Protein AF-A0A4U1B3T6-F1 (afdb_monomer_lite)

Radius of gyration: 21.29 Å; chains: 1; bounding box: 38×45×75 Å

InterPro domains:
  IPR022253 Ribosome recycling factor. bacterial [PF12614] (43-153)

Structure (mmCIF, N/CA/C/O backbone):
data_AF-A0A4U1B3T6-F1
#
_entry.id   AF-A0A4U1B3T6-F1
#
loop_
_atom_site.group_PDB
_atom_site.id
_atom_site.type_symbol
_atom_site.label_atom_id
_atom_site.label_alt_id
_atom_site.label_comp_id
_atom_site.label_asym_id
_atom_site.label_entity_id
_atom_site.label_seq_id
_atom_site.pdbx_PDB_ins_code
_atom_site.Cartn_x
_atom_site.Cartn_y
_atom_site.Cartn_z
_atom_site.occupancy
_atom_site.B_iso_or_equiv
_atom_site.auth_seq_id
_atom_site.auth_comp_id
_atom_site.auth_asym_id
_atom_site.auth_atom_id
_atom_site.pdbx_PDB_model_num
ATOM 1 N N . MET A 1 1 ? -9.395 -17.386 -53.542 1.00 42.19 1 MET A N 1
ATOM 2 C CA . MET A 1 1 ? -9.377 -18.363 -52.432 1.00 42.19 1 MET A CA 1
ATOM 3 C C . MET A 1 1 ? -10.018 -17.714 -51.217 1.00 42.19 1 MET A C 1
ATOM 5 O O . MET A 1 1 ? -9.350 -17.014 -50.471 1.00 42.19 1 MET A O 1
ATOM 9 N N . GLN A 1 2 ? -11.334 -17.864 -51.088 1.00 38.88 2 GLN A N 1
ATOM 10 C CA . GLN A 1 2 ? -12.072 -17.548 -49.868 1.00 38.88 2 GLN A CA 1
ATOM 11 C C . GLN A 1 2 ? -12.165 -18.829 -49.042 1.00 38.88 2 GLN A C 1
ATOM 13 O O . GLN A 1 2 ? -12.567 -19.857 -49.578 1.00 38.88 2 GLN A O 1
ATOM 18 N N . CYS A 1 3 ? -11.806 -18.759 -47.762 1.00 40.19 3 CYS A N 1
ATOM 19 C CA . CYS A 1 3 ? -12.157 -19.784 -46.787 1.00 40.19 3 CYS A CA 1
ATOM 20 C C . CYS A 1 3 ? -13.120 -19.183 -45.765 1.00 40.19 3 CYS A C 1
ATOM 22 O O . CYS A 1 3 ? -13.015 -18.018 -45.384 1.00 40.19 3 CYS A O 1
ATOM 24 N N . ALA A 1 4 ? -14.120 -19.989 -45.445 1.00 40.22 4 ALA A N 1
ATOM 25 C CA . ALA A 1 4 ? -15.418 -19.606 -44.941 1.00 40.22 4 ALA A CA 1
ATOM 26 C C . ALA A 1 4 ? -15.457 -19.316 -43.434 1.00 40.22 4 ALA A C 1
ATOM 28 O O . ALA A 1 4 ? -14.629 -19.770 -42.649 1.00 40.22 4 ALA A O 1
ATOM 29 N N . ARG A 1 5 ? -16.508 -18.580 -43.068 1.00 43.94 5 ARG A N 1
ATOM 30 C CA . ARG A 1 5 ? -17.081 -18.480 -41.724 1.00 43.94 5 ARG A CA 1
ATOM 31 C C . ARG A 1 5 ? -17.570 -19.860 -41.276 1.00 43.94 5 ARG A C 1
ATOM 33 O O . ARG A 1 5 ? -18.127 -20.583 -42.094 1.00 43.94 5 ARG A O 1
ATOM 40 N N . ASN A 1 6 ? -17.491 -20.143 -39.980 1.00 42.66 6 ASN A N 1
ATOM 41 C CA . ASN A 1 6 ? -18.539 -20.887 -39.289 1.00 42.66 6 ASN A CA 1
ATOM 42 C C . ASN A 1 6 ? -18.610 -20.455 -37.823 1.00 42.66 6 ASN A C 1
ATOM 44 O O . ASN A 1 6 ? -17.593 -20.204 -37.179 1.00 42.66 6 ASN A O 1
ATOM 48 N N . ALA A 1 7 ? -19.844 -20.295 -37.361 1.00 39.41 7 ALA A N 1
ATOM 49 C CA . ALA A 1 7 ? -20.245 -19.813 -36.054 1.00 39.41 7 ALA A CA 1
ATOM 50 C C . ALA A 1 7 ? -20.577 -20.981 -35.110 1.00 39.41 7 ALA A C 1
ATOM 52 O O . ALA A 1 7 ? -20.904 -22.063 -35.581 1.00 39.41 7 ALA A O 1
ATOM 53 N N . MET A 1 8 ? -20.578 -20.672 -33.807 1.00 34.56 8 MET A N 1
ATOM 54 C CA . MET A 1 8 ? -21.461 -21.211 -32.757 1.00 34.56 8 MET A CA 1
ATOM 55 C C . MET A 1 8 ? -21.507 -22.730 -32.533 1.00 34.56 8 MET A C 1
ATOM 57 O O . MET A 1 8 ? -22.119 -23.456 -33.303 1.00 34.56 8 MET A O 1
ATOM 61 N N . CYS A 1 9 ? -21.055 -23.151 -31.349 1.00 33.84 9 CYS A N 1
ATOM 62 C CA . CYS A 1 9 ? -21.796 -24.108 -30.525 1.00 33.84 9 CYS A CA 1
ATOM 63 C C . CYS A 1 9 ? -21.706 -23.674 -29.054 1.00 33.84 9 CYS A C 1
ATOM 65 O O . CYS A 1 9 ? -20.645 -23.278 -28.573 1.00 33.84 9 CYS A O 1
ATOM 67 N N . GLN A 1 10 ? -22.869 -23.684 -28.413 1.00 32.75 10 GLN A N 1
ATOM 68 C CA . GLN A 1 10 ? -23.187 -23.214 -27.070 1.00 32.75 10 GLN A CA 1
ATOM 69 C C . GLN A 1 10 ? -22.707 -24.173 -25.965 1.00 32.75 10 GLN A C 1
ATOM 71 O O . GLN A 1 10 ? -22.410 -25.332 -26.229 1.00 32.75 10 GLN A O 1
ATOM 76 N N . GLU A 1 11 ? -22.704 -23.634 -24.740 1.00 35.81 11 GLU A N 1
ATOM 77 C CA . GLU A 1 11 ? -23.107 -24.272 -23.473 1.00 35.81 11 GLU A CA 1
ATOM 78 C C . GLU A 1 11 ? -22.542 -25.654 -23.122 1.00 35.81 11 GLU A C 1
ATOM 80 O O . GLU A 1 11 ? -22.993 -26.665 -23.637 1.00 35.81 11 GLU A O 1
ATOM 85 N N . TYR A 1 12 ? -21.704 -25.699 -22.081 1.00 36.19 12 TYR A N 1
ATOM 86 C CA . TYR A 1 12 ? -21.826 -26.731 -21.048 1.00 36.19 12 TYR A CA 1
ATOM 87 C C . TYR A 1 12 ? -21.568 -26.120 -19.672 1.00 36.19 12 TYR A C 1
ATOM 89 O O . TYR A 1 12 ? -20.484 -25.638 -19.346 1.00 36.19 12 TYR A O 1
ATOM 97 N N . SER A 1 13 ? -22.640 -26.112 -18.897 1.00 39.62 13 SER A N 1
ATOM 98 C CA . SER A 1 13 ? -22.697 -25.884 -17.471 1.00 39.62 13 SER A CA 1
ATOM 99 C C . SER A 1 13 ? -22.225 -27.123 -16.697 1.00 39.62 13 SER A C 1
ATOM 101 O O . SER A 1 13 ? -22.253 -28.247 -17.192 1.00 39.62 13 SER A O 1
ATOM 103 N N . VAL A 1 14 ? -21.904 -26.867 -15.427 1.00 37.34 14 VAL A N 1
ATOM 104 C CA . VAL A 1 14 ? -21.813 -27.800 -14.293 1.00 37.34 14 VAL A CA 1
ATOM 105 C C . VAL A 1 14 ? -20.549 -28.664 -14.203 1.00 37.34 14 VAL A C 1
ATOM 107 O O . VAL A 1 14 ? -20.482 -29.772 -14.718 1.00 37.34 14 VAL A O 1
ATOM 110 N N . LEU A 1 15 ? -19.602 -28.207 -13.382 1.00 34.53 15 LEU A N 1
ATOM 111 C CA . LEU A 1 15 ? -19.042 -29.059 -12.336 1.00 34.53 15 LEU A CA 1
ATOM 112 C C . LEU A 1 15 ? -19.069 -28.269 -11.028 1.00 34.53 15 LEU A C 1
ATOM 114 O O . LEU A 1 15 ? -18.266 -27.368 -10.789 1.00 34.53 15 LEU A O 1
ATOM 118 N N . GLU A 1 16 ? -20.070 -28.607 -10.219 1.00 43.94 16 GLU A N 1
ATOM 119 C CA . GLU A 1 16 ? -20.078 -28.400 -8.782 1.00 43.94 16 GLU A CA 1
ATOM 120 C C . GLU A 1 16 ? -18.759 -28.912 -8.201 1.00 43.94 16 GLU A C 1
ATOM 122 O O . GLU A 1 16 ? -18.448 -30.100 -8.278 1.00 43.94 16 GLU A O 1
ATOM 127 N N . MET A 1 17 ? -17.995 -28.023 -7.575 1.00 34.06 17 MET A N 1
ATOM 128 C CA . MET A 1 17 ? -17.044 -28.431 -6.556 1.00 34.06 17 MET A CA 1
ATOM 129 C C . MET A 1 17 ? -17.536 -27.819 -5.257 1.00 34.06 17 MET A C 1
ATOM 131 O O . MET A 1 17 ? -17.353 -26.634 -4.981 1.00 34.06 17 MET A O 1
ATOM 135 N N . GLN A 1 18 ? -18.253 -28.647 -4.503 1.00 43.88 18 GLN A N 1
ATOM 136 C CA . GLN A 1 18 ? -18.593 -28.402 -3.114 1.00 43.88 18 GLN A CA 1
ATOM 137 C C . GLN A 1 18 ? -17.289 -28.308 -2.318 1.00 43.88 18 GLN A C 1
ATOM 139 O O . GLN A 1 18 ? -16.791 -29.292 -1.781 1.00 43.88 18 GLN A O 1
ATOM 144 N N . CYS A 1 19 ? -16.725 -27.110 -2.241 1.00 31.25 19 CYS A N 1
ATOM 145 C CA . CYS A 1 19 ? -15.828 -26.756 -1.162 1.00 31.25 19 CYS A CA 1
ATOM 146 C C . CYS A 1 19 ? -16.679 -26.009 -0.142 1.00 31.25 19 CYS A C 1
ATOM 148 O O . CYS A 1 19 ? -17.077 -24.867 -0.364 1.00 31.25 19 CYS A O 1
ATOM 150 N N . ALA A 1 20 ? -16.989 -26.680 0.963 1.00 39.66 20 ALA A N 1
ATOM 151 C CA . ALA A 1 20 ? -17.509 -26.042 2.156 1.00 39.66 20 ALA A CA 1
ATOM 152 C C . ALA A 1 20 ? -16.453 -25.053 2.684 1.00 39.66 20 ALA A C 1
ATOM 154 O O . ALA A 1 20 ? -15.638 -25.386 3.537 1.00 39.66 20 ALA A O 1
ATOM 155 N N . PHE A 1 21 ? -16.441 -23.839 2.139 1.00 44.41 21 PHE A N 1
ATOM 156 C CA . PHE A 1 21 ? -15.793 -22.687 2.748 1.00 44.41 21 PHE A CA 1
ATOM 157 C C . PHE A 1 21 ? -16.889 -21.875 3.424 1.00 44.41 21 PHE A C 1
ATOM 159 O O . PHE A 1 21 ? -17.881 -21.514 2.794 1.00 44.41 21 PHE A O 1
ATOM 166 N N . SER A 1 22 ? -16.728 -21.695 4.735 1.00 43.16 22 SER A N 1
ATOM 167 C CA . SER A 1 22 ? -17.708 -21.121 5.656 1.00 43.16 22 SER A CA 1
ATOM 168 C C . SER A 1 22 ? -18.482 -19.936 5.067 1.00 43.16 22 SER A C 1
ATOM 170 O O . SER A 1 22 ? -17.902 -19.057 4.423 1.00 43.16 22 SER A O 1
ATOM 172 N N . ALA A 1 23 ? -19.781 -19.864 5.375 1.00 41.09 23 ALA A N 1
ATOM 173 C CA . ALA A 1 23 ? -20.652 -18.725 5.077 1.00 41.09 23 ALA A CA 1
ATOM 174 C C . ALA A 1 23 ? -20.102 -17.376 5.603 1.00 41.09 23 ALA A C 1
ATOM 176 O O . ALA A 1 23 ? -20.552 -16.314 5.172 1.00 41.09 23 ALA A O 1
ATOM 177 N N . ASP A 1 24 ? -19.087 -17.411 6.470 1.00 47.22 24 ASP A N 1
ATOM 178 C CA . ASP A 1 24 ? -18.354 -16.246 6.964 1.00 47.22 24 ASP A CA 1
ATOM 179 C C . ASP A 1 24 ? -17.546 -15.522 5.873 1.00 47.22 24 ASP A C 1
ATOM 181 O O . ASP A 1 24 ? -17.491 -14.295 5.880 1.00 47.22 24 ASP A O 1
ATOM 185 N N . ILE A 1 25 ? -16.972 -16.234 4.891 1.00 48.06 25 ILE A N 1
ATOM 186 C CA . ILE A 1 25 ? -16.146 -15.617 3.830 1.00 48.06 25 ILE A CA 1
ATOM 187 C C . ILE A 1 25 ? -17.022 -14.863 2.826 1.00 48.06 25 ILE A C 1
ATOM 189 O O . ILE A 1 25 ? -16.687 -13.753 2.417 1.00 48.06 25 ILE A O 1
ATOM 193 N N . LEU A 1 26 ? -18.177 -15.426 2.463 1.00 44.66 26 LEU A N 1
ATOM 194 C CA . LEU A 1 26 ? -19.146 -14.776 1.574 1.00 44.66 26 LEU A CA 1
ATOM 195 C C . LEU A 1 26 ? -19.783 -13.545 2.229 1.00 44.66 26 LEU A C 1
ATOM 197 O O . LEU A 1 26 ? -20.001 -12.542 1.551 1.00 44.66 26 LEU A O 1
ATOM 201 N N . ARG A 1 27 ? -20.010 -13.578 3.548 1.00 46.72 27 ARG A N 1
ATOM 202 C CA . ARG A 1 27 ? -20.494 -12.420 4.313 1.00 46.72 27 ARG A CA 1
ATOM 203 C C . ARG A 1 27 ? -19.430 -11.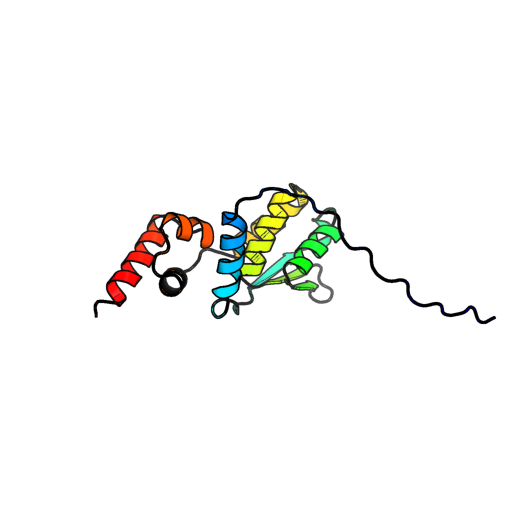325 4.433 1.00 46.72 27 ARG A C 1
ATOM 205 O O . ARG A 1 27 ? -19.767 -10.153 4.295 1.00 46.72 27 ARG A O 1
ATOM 212 N N . PHE A 1 28 ? -18.155 -11.699 4.570 1.00 47.31 28 PHE A N 1
ATOM 213 C CA . PHE A 1 28 ? -17.017 -10.778 4.458 1.00 47.31 28 PHE A CA 1
ATOM 214 C C . PHE A 1 28 ? -16.931 -10.147 3.056 1.00 47.31 28 PHE A C 1
ATOM 216 O O . PHE A 1 28 ? -16.757 -8.941 2.925 1.00 47.31 28 PHE A O 1
ATOM 223 N N . CYS A 1 29 ? -17.122 -10.941 1.999 1.00 44.00 29 CYS A N 1
ATOM 224 C CA . CYS A 1 29 ? -17.032 -10.489 0.608 1.00 44.00 29 CYS A CA 1
ATOM 225 C C . CYS A 1 29 ? -18.172 -9.524 0.216 1.00 44.00 29 CYS A C 1
ATOM 227 O O . CYS A 1 29 ? -17.931 -8.513 -0.441 1.00 44.00 29 CYS A O 1
ATOM 229 N N . LEU A 1 30 ? -19.405 -9.794 0.666 1.00 41.62 30 LEU A N 1
ATOM 230 C CA . LEU A 1 30 ? -20.578 -8.942 0.418 1.00 41.62 30 LEU A CA 1
ATOM 231 C C . LEU A 1 30 ? -20.571 -7.638 1.235 1.00 41.62 30 LEU A C 1
ATOM 233 O O . LEU A 1 30 ? -21.031 -6.615 0.730 1.00 41.62 30 LEU A O 1
ATOM 237 N N . LEU A 1 31 ? -20.019 -7.638 2.455 1.00 44.62 31 LEU A N 1
ATOM 238 C CA . LEU A 1 31 ? -19.865 -6.414 3.255 1.00 44.62 31 LEU A CA 1
ATOM 239 C C . LEU A 1 31 ? -18.749 -5.501 2.721 1.00 44.62 31 LEU A C 1
ATOM 241 O O . LEU A 1 31 ? -18.931 -4.285 2.692 1.00 44.62 31 LEU A O 1
ATOM 245 N N . ILE A 1 32 ? -17.647 -6.067 2.209 1.00 51.03 32 ILE A N 1
ATOM 246 C CA . ILE A 1 32 ? -16.595 -5.294 1.523 1.00 51.03 32 ILE A CA 1
ATOM 247 C C . ILE A 1 32 ? -17.175 -4.528 0.322 1.00 51.03 32 ILE A C 1
ATOM 249 O O . ILE A 1 32 ? -16.849 -3.362 0.127 1.00 51.03 32 ILE A O 1
ATOM 253 N N . PHE A 1 33 ? -18.076 -5.139 -0.455 1.00 44.62 33 PHE A N 1
ATOM 254 C CA . PHE A 1 33 ? -18.610 -4.528 -1.679 1.00 44.62 33 PHE A CA 1
ATOM 255 C C . PHE A 1 33 ? -19.576 -3.350 -1.430 1.00 44.62 33 PHE A C 1
ATOM 257 O O . PHE A 1 33 ? -19.659 -2.446 -2.261 1.00 44.62 33 PHE A O 1
ATOM 264 N N . ALA A 1 34 ? -20.303 -3.332 -0.304 1.00 42.91 34 ALA A N 1
ATOM 265 C CA . ALA A 1 34 ? -21.351 -2.338 -0.029 1.00 42.91 34 ALA A CA 1
ATOM 266 C C . ALA A 1 34 ? -20.864 -1.064 0.700 1.00 42.91 34 ALA A C 1
ATOM 268 O O . ALA A 1 34 ? -21.531 -0.035 0.638 1.00 42.91 34 ALA A O 1
ATOM 269 N N . MET A 1 35 ? -19.699 -1.090 1.358 1.00 42.41 35 MET A N 1
ATOM 270 C CA . MET A 1 35 ? -19.158 0.046 2.137 1.00 42.41 35 MET A CA 1
ATOM 271 C C . MET A 1 35 ? -18.259 1.007 1.334 1.00 42.41 35 MET A C 1
ATOM 273 O O . MET A 1 35 ? -17.660 1.933 1.885 1.00 42.41 35 MET A O 1
ATOM 277 N N . TYR A 1 36 ? -18.120 0.767 0.034 1.00 51.38 36 TYR A N 1
ATOM 278 C CA . TYR A 1 36 ? -16.964 1.188 -0.758 1.00 51.38 36 TYR A CA 1
ATOM 279 C C . TYR A 1 36 ? -17.092 2.602 -1.382 1.00 51.38 36 TYR A C 1
ATOM 281 O O . TYR A 1 36 ? -16.143 3.139 -1.939 1.00 51.38 36 TYR A O 1
ATOM 289 N N . SER A 1 37 ? -18.235 3.282 -1.299 1.00 48.19 37 SER A N 1
ATOM 290 C CA . SER A 1 37 ? -18.519 4.349 -2.273 1.00 48.19 37 SER A CA 1
ATOM 291 C C . SER A 1 37 ? -17.805 5.710 -2.134 1.00 48.19 37 SER A C 1
ATOM 293 O O . SER A 1 37 ? -17.948 6.487 -3.074 1.00 48.19 37 SER A O 1
ATOM 295 N N . ILE A 1 38 ? -17.066 6.066 -1.061 1.00 51.53 38 ILE A N 1
ATOM 296 C CA . ILE A 1 38 ? -16.613 7.481 -0.904 1.00 51.53 38 ILE A CA 1
ATOM 297 C C . ILE A 1 38 ? -15.128 7.712 -0.524 1.00 51.53 38 ILE A C 1
ATOM 299 O O . ILE A 1 38 ? -14.582 8.724 -0.953 1.00 51.53 38 ILE A O 1
ATOM 303 N N . ASP A 1 39 ? -14.395 6.785 0.114 1.00 51.28 39 ASP A N 1
ATOM 304 C CA . ASP A 1 39 ? -12.923 6.958 0.297 1.00 51.28 39 ASP A CA 1
ATOM 305 C C . ASP A 1 39 ? -12.082 6.437 -0.890 1.00 51.28 39 ASP A C 1
ATOM 307 O O . ASP A 1 39 ? -10.854 6.525 -0.913 1.00 51.28 39 ASP A O 1
ATOM 311 N N . MET A 1 40 ? -12.758 5.939 -1.928 1.00 54.56 40 MET A N 1
ATOM 312 C CA . MET A 1 40 ? -12.183 5.221 -3.066 1.00 54.56 40 MET A CA 1
ATOM 313 C C . MET A 1 40 ? -11.458 6.074 -4.124 1.00 54.56 40 MET A C 1
ATOM 315 O O . MET A 1 40 ? -10.930 5.509 -5.077 1.00 54.56 40 MET A O 1
ATOM 319 N N . ALA A 1 41 ? -11.433 7.407 -4.026 1.00 58.69 41 ALA A N 1
ATOM 320 C CA . ALA A 1 41 ? -11.037 8.264 -5.156 1.00 58.69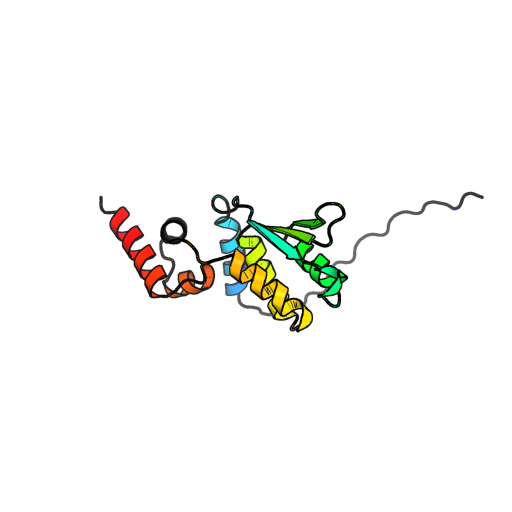 41 ALA A CA 1
ATOM 321 C C . ALA A 1 41 ? -9.592 8.800 -5.120 1.00 58.69 41 ALA A C 1
ATOM 323 O O . ALA A 1 41 ? -9.162 9.442 -6.082 1.00 58.69 41 ALA A O 1
ATOM 324 N N . GLN A 1 42 ? -8.832 8.576 -4.041 1.00 74.81 42 GLN A N 1
ATOM 325 C CA . GLN A 1 42 ? -7.449 9.061 -3.974 1.00 74.81 42 GLN A CA 1
ATOM 326 C C . GLN A 1 42 ? -6.510 8.125 -4.739 1.00 74.81 42 GLN A C 1
ATOM 328 O O . GLN A 1 42 ? -6.094 7.070 -4.253 1.00 74.81 42 GLN A O 1
ATOM 333 N N . LEU A 1 43 ? -6.181 8.547 -5.957 1.00 86.00 43 LEU A N 1
ATOM 334 C CA . LEU A 1 43 ? -5.296 7.835 -6.864 1.00 86.00 43 LEU A CA 1
ATOM 335 C C . LEU A 1 43 ? -3.828 8.100 -6.493 1.00 86.00 43 LEU A C 1
ATOM 337 O O . LEU A 1 43 ? -3.323 9.217 -6.609 1.00 86.00 43 LEU A O 1
ATOM 341 N N . ILE A 1 44 ? -3.125 7.054 -6.065 1.00 90.56 44 ILE A N 1
ATOM 342 C CA . ILE A 1 44 ? -1.726 7.118 -5.635 1.00 90.56 44 ILE A CA 1
ATOM 343 C C . ILE A 1 44 ? -0.823 6.756 -6.815 1.00 90.56 44 ILE A C 1
ATOM 345 O O . ILE A 1 44 ? -0.998 5.717 -7.453 1.00 90.56 44 ILE A O 1
ATOM 349 N N . HIS A 1 45 ? 0.184 7.592 -7.085 1.00 93.00 45 HIS A N 1
ATOM 350 C CA . HIS A 1 45 ? 1.184 7.342 -8.123 1.00 93.00 45 HIS A CA 1
ATOM 351 C C . HIS A 1 45 ? 2.518 6.882 -7.532 1.00 93.00 45 HIS A C 1
ATOM 353 O O . HIS A 1 45 ? 3.197 7.626 -6.825 1.00 93.00 45 HIS A O 1
ATOM 359 N N . ILE A 1 46 ? 2.947 5.680 -7.906 1.00 93.94 46 ILE A N 1
ATOM 360 C CA . ILE A 1 46 ? 4.183 5.053 -7.438 1.00 93.94 46 ILE A CA 1
ATOM 361 C C . ILE A 1 46 ? 5.164 4.944 -8.604 1.00 93.94 46 ILE A C 1
ATOM 363 O O . ILE A 1 46 ? 4.841 4.411 -9.668 1.00 93.94 46 ILE A O 1
ATOM 367 N N . LEU A 1 47 ? 6.390 5.431 -8.406 1.00 94.69 47 LEU A N 1
ATOM 368 C CA . LEU A 1 47 ? 7.464 5.301 -9.388 1.00 94.69 47 LEU A CA 1
ATOM 369 C C . LEU A 1 47 ? 8.234 3.993 -9.187 1.00 94.69 47 LEU A C 1
ATOM 371 O O . LEU A 1 47 ? 8.801 3.729 -8.127 1.00 94.69 47 LEU A O 1
ATOM 375 N N . LEU A 1 48 ? 8.307 3.206 -10.255 1.00 94.44 48 LEU A N 1
ATOM 376 C CA . LEU A 1 48 ? 8.991 1.921 -10.323 1.00 94.44 48 LEU A CA 1
ATOM 377 C C . LEU A 1 48 ? 10.155 2.019 -11.329 1.00 94.44 48 LEU A C 1
ATOM 379 O O . LEU A 1 48 ? 9.990 1.741 -12.526 1.00 94.44 48 LEU A O 1
ATOM 383 N N . PRO A 1 49 ? 11.351 2.450 -10.887 1.00 93.56 49 PRO A N 1
ATOM 384 C CA . PRO A 1 49 ? 12.499 2.607 -11.770 1.00 93.56 49 PRO A CA 1
ATOM 385 C C . PRO A 1 49 ? 13.016 1.247 -12.243 1.00 93.56 49 PRO A C 1
ATOM 387 O O . PRO A 1 49 ? 13.245 0.331 -11.449 1.00 93.56 49 PRO A O 1
ATOM 390 N N . SER A 1 50 ? 13.238 1.125 -13.553 1.00 91.81 50 SER A N 1
ATOM 391 C CA . SER A 1 50 ? 13.741 -0.093 -14.202 1.00 91.81 50 SER A CA 1
ATOM 392 C C . SER A 1 50 ? 12.889 -1.346 -13.946 1.00 91.81 50 SER A C 1
ATOM 394 O O . SER A 1 50 ? 13.421 -2.453 -13.963 1.00 91.81 50 SER A O 1
ATOM 396 N N . PHE A 1 51 ? 11.573 -1.184 -13.752 1.00 93.56 51 PHE A N 1
ATOM 397 C CA . PHE A 1 51 ? 10.630 -2.254 -13.391 1.00 93.56 51 PHE A CA 1
ATOM 398 C C . PHE A 1 51 ? 10.837 -3.564 -14.174 1.00 93.56 51 PHE A C 1
ATOM 400 O O . PHE A 1 51 ? 11.179 -4.583 -13.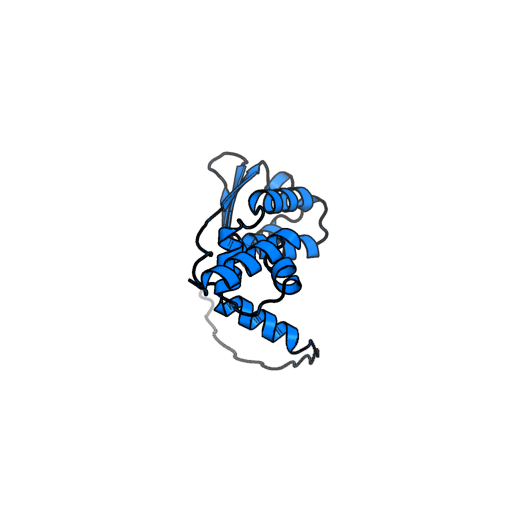582 1.00 93.56 51 PHE A O 1
ATOM 407 N N . LEU A 1 52 ? 10.757 -3.522 -15.511 1.00 92.94 52 LEU A N 1
ATOM 408 C CA . LEU A 1 52 ? 10.894 -4.720 -16.357 1.00 92.94 52 LEU A CA 1
ATOM 409 C C . LEU A 1 52 ? 12.274 -5.389 -16.327 1.00 92.94 52 LEU A C 1
ATOM 411 O O . LEU A 1 52 ? 12.399 -6.512 -16.796 1.00 92.94 52 LEU A O 1
ATOM 415 N N . ARG A 1 53 ? 13.320 -4.707 -15.845 1.00 92.25 53 ARG A N 1
ATOM 416 C CA . ARG A 1 53 ? 14.665 -5.297 -15.732 1.00 92.25 53 ARG A CA 1
ATOM 417 C C . ARG A 1 53 ? 14.906 -5.967 -14.387 1.00 92.25 53 ARG A C 1
ATOM 419 O O . ARG A 1 53 ? 15.821 -6.769 -14.277 1.00 92.25 53 ARG A O 1
ATOM 426 N N . ARG A 1 54 ? 14.142 -5.577 -13.367 1.00 93.81 54 ARG A N 1
ATOM 427 C CA . ARG A 1 54 ? 14.321 -6.038 -11.984 1.00 93.81 54 ARG A CA 1
ATOM 428 C C . ARG A 1 54 ? 13.365 -7.163 -11.613 1.00 93.81 54 ARG A C 1
ATOM 430 O O . ARG A 1 54 ? 13.594 -7.833 -10.616 1.00 93.81 54 ARG A O 1
ATOM 437 N N . VAL A 1 55 ? 12.288 -7.324 -12.377 1.00 94.00 55 VAL A N 1
ATOM 438 C CA . VAL A 1 55 ? 11.213 -8.268 -12.091 1.00 94.00 55 VAL A CA 1
ATOM 439 C C . VAL A 1 55 ? 11.309 -9.472 -13.024 1.00 94.00 55 VAL A C 1
ATOM 441 O O . VAL A 1 55 ? 11.286 -9.313 -14.245 1.00 94.00 55 VAL A O 1
ATOM 444 N N . MET A 1 56 ? 11.380 -10.672 -12.443 1.00 92.25 56 MET A N 1
ATOM 445 C CA . MET A 1 56 ? 11.202 -11.926 -13.179 1.00 92.25 56 MET A CA 1
ATOM 446 C C . MET A 1 56 ? 9.722 -12.141 -13.493 1.00 92.25 56 MET A C 1
ATOM 448 O O . MET A 1 56 ? 8.864 -11.582 -12.818 1.00 92.25 56 MET A O 1
ATOM 452 N N . ARG A 1 57 ? 9.404 -12.930 -14.529 1.00 93.06 57 ARG A N 1
ATOM 453 C CA . ARG A 1 57 ? 8.007 -13.251 -14.898 1.00 93.06 57 ARG A CA 1
ATOM 454 C C . ARG A 1 57 ? 7.144 -11.987 -15.055 1.00 93.06 57 ARG A C 1
ATOM 456 O O . ARG A 1 57 ? 6.011 -11.904 -14.594 1.00 93.06 57 ARG A O 1
ATOM 463 N N . ALA A 1 58 ? 7.686 -10.978 -15.746 1.00 92.44 58 ALA A N 1
ATOM 464 C CA . ALA A 1 58 ? 7.070 -9.653 -15.873 1.00 92.44 58 ALA A CA 1
ATOM 465 C C . ALA A 1 58 ? 5.658 -9.656 -16.499 1.00 92.44 58 ALA A C 1
ATOM 467 O O . ALA A 1 58 ? 4.933 -8.673 -16.374 1.00 92.44 58 ALA A O 1
ATOM 468 N N . TYR A 1 59 ? 5.280 -10.723 -17.206 1.00 94.25 59 TYR A N 1
ATOM 469 C CA . TYR A 1 59 ? 3.923 -10.918 -17.714 1.00 94.25 59 TYR A CA 1
ATOM 470 C C . TYR A 1 59 ? 2.909 -11.141 -16.582 1.00 94.25 59 TYR A C 1
ATOM 472 O O . TYR A 1 59 ? 1.828 -10.563 -16.613 1.00 94.25 59 TYR A O 1
ATOM 480 N N . GLU A 1 60 ? 3.276 -11.912 -15.563 1.00 94.25 60 GLU A N 1
ATOM 481 C CA . GLU A 1 60 ? 2.366 -12.316 -14.492 1.00 94.25 60 GLU A CA 1
ATOM 482 C C . GLU A 1 60 ? 2.084 -11.177 -13.529 1.00 94.25 60 GLU A C 1
ATOM 484 O O . GLU A 1 60 ? 0.929 -10.854 -13.288 1.00 94.25 60 GLU A O 1
ATOM 489 N N . ILE A 1 61 ? 3.120 -10.469 -13.076 1.00 94.38 61 ILE A N 1
ATOM 490 C CA . ILE A 1 61 ? 2.920 -9.276 -12.247 1.00 94.38 61 ILE A CA 1
ATOM 491 C C . ILE A 1 61 ? 2.077 -8.212 -12.970 1.00 94.38 61 ILE A C 1
ATOM 493 O O . ILE A 1 61 ? 1.310 -7.494 -12.341 1.00 94.38 61 ILE A O 1
ATOM 497 N N . LYS A 1 62 ? 2.177 -8.112 -14.304 1.00 94.69 62 LYS A N 1
ATOM 498 C CA . LYS A 1 62 ? 1.322 -7.217 -15.097 1.00 94.69 62 LYS A CA 1
ATOM 499 C C . LYS A 1 62 ? -0.123 -7.693 -15.143 1.00 94.69 62 LYS A C 1
ATOM 501 O O . LYS A 1 62 ? -1.005 -6.843 -15.190 1.00 94.69 62 LYS A O 1
ATOM 506 N N . ALA A 1 63 ? -0.351 -9.005 -15.192 1.00 94.81 63 ALA A N 1
ATOM 507 C CA . ALA A 1 63 ? -1.689 -9.573 -15.102 1.00 94.81 63 ALA A CA 1
ATOM 508 C C . ALA A 1 63 ? -2.287 -9.261 -13.727 1.00 94.81 63 ALA A C 1
ATOM 510 O O . ALA A 1 63 ? -3.303 -8.589 -13.677 1.00 94.81 63 ALA A O 1
ATOM 511 N N . ILE A 1 64 ? -1.560 -9.550 -12.642 1.00 94.38 64 ILE A N 1
ATOM 512 C CA . ILE A 1 64 ? -1.969 -9.229 -11.265 1.00 94.38 64 ILE A CA 1
ATOM 513 C C . ILE A 1 64 ? -2.317 -7.738 -11.106 1.00 94.38 64 ILE A C 1
ATOM 515 O O . ILE A 1 64 ? -3.351 -7.400 -10.536 1.00 94.38 64 ILE A O 1
ATOM 519 N N . ILE A 1 65 ? -1.484 -6.836 -11.645 1.00 93.94 65 ILE A N 1
ATOM 520 C CA . ILE A 1 65 ? -1.746 -5.386 -11.617 1.00 93.94 65 ILE A CA 1
ATOM 521 C C . ILE A 1 65 ? -3.012 -5.010 -12.395 1.00 93.94 65 ILE A C 1
ATOM 523 O O . ILE A 1 65 ? -3.786 -4.169 -11.946 1.00 93.94 65 ILE A O 1
ATOM 527 N N . ARG A 1 66 ? -3.239 -5.630 -13.554 1.00 93.06 66 ARG A N 1
ATOM 528 C CA . ARG A 1 66 ? -4.436 -5.374 -14.359 1.00 93.06 66 ARG A CA 1
ATOM 529 C C . ARG A 1 66 ? -5.695 -5.921 -13.687 1.00 93.06 66 ARG A C 1
ATOM 531 O O . ARG A 1 66 ? -6.719 -5.247 -13.708 1.00 93.06 66 ARG A O 1
ATOM 538 N N . ASP A 1 67 ? -5.605 -7.100 -13.082 1.00 91.38 67 ASP A N 1
ATOM 539 C CA . ASP A 1 67 ? -6.725 -7.793 -12.442 1.00 91.38 67 ASP A CA 1
ATOM 540 C C . ASP A 1 67 ? -7.192 -7.062 -11.176 1.00 91.38 67 ASP A C 1
AT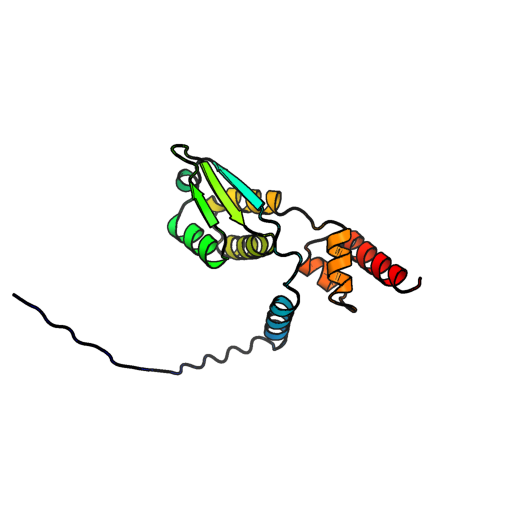OM 542 O O . ASP A 1 67 ? -8.376 -7.078 -10.855 1.00 91.38 67 ASP A O 1
ATOM 546 N N . SER A 1 68 ? -6.298 -6.330 -10.498 1.00 88.62 68 SER A N 1
ATOM 547 C CA . SER A 1 68 ? -6.677 -5.431 -9.398 1.00 88.62 68 SER A CA 1
ATOM 548 C C . SER A 1 68 ? -7.323 -4.117 -9.868 1.00 88.62 68 SER A C 1
ATOM 550 O O . SER A 1 68 ? -7.644 -3.267 -9.039 1.00 88.62 68 SER A O 1
ATOM 552 N N . GLY A 1 69 ? -7.431 -3.884 -11.180 1.00 89.31 69 GLY A N 1
ATOM 553 C CA . GLY A 1 69 ? -7.904 -2.626 -11.763 1.00 89.31 69 GLY A CA 1
ATOM 554 C C . GLY A 1 69 ? -6.910 -1.460 -11.675 1.00 89.31 69 GLY A C 1
ATOM 555 O O . GLY A 1 69 ? -7.292 -0.322 -11.946 1.00 89.31 69 GLY A O 1
ATOM 556 N N . ALA A 1 70 ? -5.655 -1.714 -11.291 1.00 92.25 70 ALA A N 1
ATOM 557 C CA . ALA A 1 70 ? -4.620 -0.689 -11.220 1.00 92.25 70 ALA A CA 1
ATOM 558 C C . ALA A 1 70 ? -3.982 -0.446 -12.597 1.00 92.25 70 ALA A C 1
ATOM 560 O O . ALA A 1 70 ? -3.877 -1.340 -13.441 1.00 92.25 70 ALA A O 1
ATOM 561 N N . GLU A 1 71 ? -3.504 0.775 -12.829 1.00 93.94 71 GLU A N 1
ATOM 562 C CA . GLU A 1 71 ? -2.887 1.147 -14.097 1.00 93.94 71 GLU A CA 1
ATOM 563 C C . GLU A 1 71 ? -1.361 1.135 -13.989 1.00 93.94 71 GLU A C 1
ATOM 565 O O . GLU A 1 71 ? -0.769 1.781 -13.125 1.00 93.94 71 GLU A O 1
ATOM 570 N N . LEU A 1 72 ? -0.699 0.445 -14.918 1.00 94.75 72 LEU A N 1
ATOM 571 C CA . LEU A 1 72 ? 0.754 0.448 -15.037 1.00 94.75 72 LEU A CA 1
ATOM 572 C C . LEU A 1 72 ? 1.174 1.041 -16.384 1.00 94.75 72 LEU A C 1
ATOM 574 O O . LEU A 1 72 ? 1.071 0.388 -17.424 1.00 94.75 72 LEU A O 1
ATOM 578 N N . SER A 1 73 ? 1.719 2.254 -16.360 1.00 93.69 73 SER A N 1
ATOM 579 C CA . SER A 1 73 ? 2.155 2.977 -17.556 1.00 93.69 73 SER A CA 1
ATOM 580 C C . SER A 1 73 ? 3.653 3.279 -17.533 1.00 93.69 73 SER A C 1
ATOM 582 O O . SER A 1 73 ? 4.297 3.373 -16.488 1.00 93.69 73 SER A O 1
ATOM 584 N N . ARG A 1 74 ? 4.264 3.403 -18.713 1.00 91.81 74 ARG A N 1
ATOM 585 C CA . ARG A 1 74 ? 5.673 3.796 -18.847 1.00 91.81 74 ARG A CA 1
ATOM 586 C C . ARG A 1 74 ? 5.769 5.305 -19.057 1.00 91.81 74 ARG A C 1
ATOM 588 O O . ARG A 1 74 ? 5.071 5.855 -19.902 1.00 91.81 74 ARG A O 1
ATOM 595 N N . ILE A 1 75 ? 6.687 5.971 -18.356 1.00 92.81 75 ILE A N 1
ATOM 596 C CA . ILE A 1 75 ? 6.874 7.424 -18.475 1.00 92.81 75 ILE A CA 1
ATOM 597 C C . ILE A 1 75 ? 7.829 7.740 -19.639 1.00 92.81 75 ILE A C 1
ATOM 599 O O . ILE A 1 75 ? 9.056 7.705 -19.490 1.00 92.81 75 ILE A O 1
ATOM 603 N N . GLY A 1 76 ? 7.273 8.067 -20.809 1.00 85.31 76 GLY A N 1
ATOM 604 C CA . GLY A 1 76 ? 8.022 8.520 -21.990 1.00 85.31 76 GLY A CA 1
ATOM 605 C C . GLY A 1 76 ? 9.108 7.537 -22.461 1.00 85.31 76 GLY A C 1
ATOM 606 O O . GLY A 1 76 ? 8.926 6.319 -22.440 1.00 85.31 76 GLY A O 1
ATOM 607 N N . ARG A 1 77 ? 10.278 8.059 -22.872 1.00 81.06 77 ARG A N 1
ATOM 608 C CA . ARG A 1 77 ? 11.461 7.237 -23.222 1.00 81.06 77 ARG A CA 1
ATOM 609 C C . ARG A 1 77 ? 12.242 6.741 -22.002 1.00 81.06 77 ARG A C 1
ATOM 611 O O . ARG A 1 77 ? 13.116 5.884 -22.152 1.00 81.06 77 ARG A O 1
ATOM 618 N N . SER A 1 78 ? 11.938 7.239 -20.802 1.00 76.69 78 SER A N 1
ATOM 619 C CA . SER A 1 78 ? 12.633 6.823 -19.584 1.00 76.69 78 SER A CA 1
ATOM 620 C C . SER A 1 78 ? 12.395 5.332 -19.293 1.00 76.69 78 SER A C 1
ATOM 622 O O . SER A 1 78 ? 11.488 4.695 -19.841 1.00 76.69 78 SER A O 1
ATOM 624 N N . ARG A 1 79 ? 13.240 4.741 -18.442 1.00 84.62 79 ARG A N 1
ATOM 625 C CA . ARG A 1 79 ? 13.041 3.374 -17.924 1.00 84.62 79 ARG A CA 1
ATOM 626 C C . ARG A 1 79 ? 12.175 3.360 -16.659 1.00 84.62 79 ARG A C 1
ATOM 628 O O . ARG A 1 79 ? 12.135 2.344 -15.967 1.00 84.62 79 ARG A O 1
ATOM 635 N N . ASN A 1 80 ? 11.494 4.467 -16.363 1.00 91.88 80 ASN A N 1
ATOM 636 C CA . ASN A 1 80 ? 10.610 4.580 -15.216 1.00 91.88 80 ASN A CA 1
ATOM 637 C C . ASN A 1 80 ? 9.198 4.156 -15.599 1.00 91.88 80 ASN A C 1
ATOM 639 O O . ASN A 1 80 ? 8.654 4.564 -16.629 1.00 91.88 80 ASN A O 1
ATOM 643 N N . TRP A 1 81 ? 8.627 3.327 -14.739 1.00 94.94 81 TRP A N 1
ATOM 644 C CA . TRP A 1 81 ? 7.236 2.922 -14.790 1.00 94.94 81 TRP A CA 1
ATOM 645 C C . TRP A 1 81 ? 6.467 3.646 -13.688 1.00 94.94 81 TRP A C 1
ATOM 647 O O . TRP A 1 81 ? 7.026 3.934 -12.630 1.00 94.94 81 TRP A O 1
ATOM 657 N N . ARG A 1 82 ? 5.209 3.969 -13.961 1.00 95.44 82 ARG A N 1
ATOM 658 C CA . ARG A 1 82 ? 4.256 4.557 -13.029 1.00 95.44 82 ARG A CA 1
ATOM 659 C C . ARG A 1 82 ? 3.165 3.531 -12.772 1.00 95.44 82 ARG A C 1
ATOM 661 O O . ARG A 1 82 ? 2.526 3.084 -13.718 1.00 95.44 82 ARG A O 1
ATOM 668 N N . LEU A 1 83 ? 2.982 3.178 -11.509 1.00 96.00 83 LEU A N 1
ATOM 669 C CA . LEU A 1 83 ? 1.816 2.447 -11.034 1.00 96.00 83 LEU A CA 1
ATOM 670 C C . LEU A 1 83 ? 0.842 3.468 -10.446 1.00 96.00 83 LEU A C 1
ATOM 672 O O . LEU A 1 83 ? 1.225 4.221 -9.554 1.00 96.00 83 LEU A O 1
ATOM 676 N N . SER A 1 84 ? -0.372 3.519 -10.975 1.00 93.81 84 SER A N 1
ATOM 677 C CA . SER A 1 84 ? -1.457 4.374 -10.505 1.00 93.81 84 SER A CA 1
ATOM 678 C C . SER A 1 84 ? -2.549 3.478 -9.945 1.00 93.81 84 SER A C 1
ATOM 680 O O . SER A 1 84 ? -3.079 2.638 -10.673 1.00 93.81 84 SER A O 1
ATOM 682 N N . ALA A 1 85 ? -2.851 3.617 -8.661 1.00 91.81 85 ALA A N 1
ATOM 683 C CA . ALA A 1 85 ? -3.830 2.763 -8.007 1.00 91.81 85 ALA A CA 1
ATOM 684 C C . ALA A 1 85 ? -4.465 3.462 -6.807 1.00 91.81 85 ALA A C 1
ATOM 686 O O . ALA A 1 85 ? -3.827 4.287 -6.151 1.00 91.81 85 ALA A O 1
ATOM 687 N N . ASN A 1 86 ? -5.697 3.083 -6.496 1.00 89.06 86 ASN A N 1
ATOM 688 C CA . ASN A 1 86 ? -6.365 3.498 -5.267 1.00 89.06 86 ASN A CA 1
ATOM 689 C C . ASN A 1 86 ? -5.893 2.639 -4.091 1.00 89.06 86 ASN A C 1
ATOM 691 O O . ASN A 1 86 ? -5.326 1.558 -4.269 1.00 89.06 86 ASN A O 1
ATOM 695 N N . ARG A 1 87 ? -6.153 3.099 -2.866 1.00 83.81 87 ARG A N 1
ATOM 696 C CA . ARG A 1 87 ? -5.733 2.410 -1.636 1.00 83.81 87 ARG A CA 1
ATOM 697 C C . ARG A 1 87 ? -6.223 0.956 -1.562 1.00 83.81 87 ARG A C 1
ATOM 699 O O . ARG A 1 87 ? -5.474 0.067 -1.149 1.00 83.81 87 ARG A O 1
ATOM 706 N N . ASP A 1 88 ? -7.442 0.716 -2.020 1.00 81.44 88 ASP A N 1
ATOM 707 C CA . ASP A 1 88 ? -8.056 -0.609 -2.089 1.00 81.44 88 ASP A CA 1
ATOM 708 C C . ASP A 1 88 ? -7.339 -1.524 -3.074 1.00 81.44 88 ASP A C 1
ATOM 710 O O . ASP A 1 88 ? -6.910 -2.621 -2.723 1.00 81.44 88 ASP A O 1
ATOM 714 N N . GLN A 1 89 ? -7.083 -1.012 -4.276 1.00 88.69 89 GLN A N 1
ATOM 715 C CA . GLN A 1 89 ? -6.328 -1.722 -5.302 1.00 88.69 89 GLN A CA 1
ATOM 716 C C . GLN A 1 89 ? -4.910 -2.049 -4.815 1.00 88.69 89 GLN A C 1
ATOM 718 O O . GLN A 1 89 ? -4.424 -3.152 -5.044 1.00 88.69 89 GLN A O 1
ATOM 723 N N . LEU A 1 90 ? -4.251 -1.134 -4.087 1.00 89.81 90 LEU A N 1
ATOM 724 C CA . LEU A 1 90 ? -2.953 -1.408 -3.459 1.00 89.81 90 LEU A CA 1
ATOM 725 C C . LEU A 1 90 ? -3.048 -2.526 -2.412 1.00 89.81 90 LEU A C 1
ATOM 727 O O . LEU A 1 90 ? -2.131 -3.336 -2.311 1.00 89.81 90 LEU A O 1
ATOM 731 N N . THR A 1 91 ? -4.139 -2.598 -1.647 1.00 86.62 91 THR A N 1
ATOM 732 C CA . THR A 1 91 ? -4.373 -3.670 -0.664 1.00 86.62 91 THR A CA 1
ATOM 733 C C . THR A 1 91 ? -4.569 -5.019 -1.349 1.00 86.62 91 THR A C 1
ATOM 735 O O . THR A 1 91 ? -3.900 -5.985 -0.977 1.00 86.62 91 THR A O 1
ATOM 738 N N . THR A 1 92 ? -5.390 -5.076 -2.400 1.00 88.50 92 THR A N 1
ATOM 739 C CA . THR A 1 92 ? -5.543 -6.272 -3.241 1.00 88.50 92 THR A CA 1
ATOM 740 C C . THR A 1 92 ? -4.205 -6.696 -3.843 1.00 88.50 92 THR A C 1
ATOM 742 O O . THR A 1 92 ? -3.857 -7.874 -3.807 1.00 88.50 92 THR A O 1
ATOM 745 N N . LEU A 1 93 ? -3.405 -5.743 -4.334 1.00 91.56 93 LEU A N 1
ATOM 746 C CA . LEU A 1 93 ? -2.088 -6.032 -4.898 1.00 91.56 93 LEU A CA 1
ATOM 747 C C . LEU A 1 93 ? -1.110 -6.595 -3.876 1.00 91.56 93 LEU A C 1
ATOM 749 O O . LEU A 1 93 ? -0.390 -7.535 -4.198 1.00 91.56 93 LEU A O 1
ATOM 753 N N . ILE A 1 94 ? -1.073 -6.039 -2.663 1.00 90.94 94 ILE A N 1
ATOM 754 C CA . ILE A 1 94 ? -0.231 -6.561 -1.580 1.00 90.94 94 ILE A CA 1
ATOM 755 C C . ILE A 1 94 ? -0.575 -8.026 -1.326 1.00 90.94 94 ILE A C 1
ATOM 757 O O . ILE A 1 94 ? 0.328 -8.858 -1.334 1.00 90.94 94 ILE A O 1
ATOM 761 N N . HIS A 1 95 ? -1.866 -8.336 -1.185 1.00 89.56 95 HIS A N 1
ATOM 762 C CA . HIS A 1 95 ? -2.319 -9.696 -0.926 1.00 89.56 95 HIS A CA 1
ATOM 763 C C . HIS A 1 95 ? -1.918 -10.656 -2.056 1.00 89.56 95 HIS A C 1
ATOM 765 O O . HIS A 1 95 ? -1.261 -11.661 -1.797 1.00 89.56 95 HIS A O 1
ATOM 771 N N . SER A 1 96 ? -2.218 -10.320 -3.315 1.00 90.94 96 SER A N 1
ATOM 772 C CA . SER A 1 96 ? -1.890 -11.175 -4.467 1.00 90.94 96 SER A CA 1
ATOM 773 C C . SER A 1 96 ? -0.382 -11.378 -4.658 1.00 90.94 96 SER A C 1
ATOM 775 O O . SER A 1 96 ? 0.065 -12.477 -4.988 1.00 90.94 96 SER A O 1
ATOM 777 N N . LEU A 1 97 ? 0.426 -10.333 -4.440 1.00 91.25 97 LEU A N 1
ATOM 778 C CA . LEU A 1 97 ? 1.884 -10.421 -4.563 1.00 91.25 97 LEU A CA 1
ATOM 779 C C . LEU A 1 97 ? 2.514 -11.258 -3.444 1.00 91.25 97 LEU A C 1
ATOM 781 O O . LEU A 1 97 ? 3.501 -11.944 -3.697 1.00 91.25 97 LEU A O 1
ATOM 785 N N . GLU A 1 98 ? 1.955 -11.226 -2.233 1.00 89.88 98 GLU A N 1
ATOM 786 C CA . GLU A 1 98 ? 2.409 -12.065 -1.119 1.00 89.88 98 GLU A CA 1
ATOM 787 C C . GLU A 1 98 ? 2.155 -13.554 -1.376 1.00 89.88 98 GLU A C 1
ATOM 789 O O . GLU A 1 98 ? 3.020 -14.364 -1.057 1.00 89.88 98 GLU A O 1
ATOM 794 N N . GLN A 1 99 ? 1.044 -13.910 -2.032 1.00 89.19 99 GLN A N 1
ATOM 795 C CA . GLN A 1 99 ? 0.725 -15.309 -2.365 1.00 89.19 99 GLN A CA 1
ATOM 796 C C . GLN A 1 99 ? 1.663 -15.936 -3.405 1.00 89.19 99 GLN A C 1
ATOM 798 O O . GLN A 1 99 ? 1.717 -17.155 -3.526 1.00 89.19 99 GLN A O 1
ATOM 803 N N . THR A 1 100 ? 2.380 -15.129 -4.194 1.00 84.69 100 THR A N 1
ATOM 804 C CA . THR A 1 100 ? 3.198 -15.657 -5.300 1.00 84.69 100 THR A CA 1
ATOM 805 C C . THR A 1 100 ? 4.623 -16.036 -4.861 1.00 84.69 100 THR A C 1
ATOM 807 O O . THR A 1 100 ? 5.343 -16.662 -5.629 1.00 84.69 100 THR A O 1
ATOM 810 N N . GLU A 1 101 ? 5.049 -15.656 -3.647 1.00 82.88 101 GLU A N 1
ATOM 811 C CA . GLU A 1 101 ? 6.367 -15.962 -3.042 1.00 82.88 101 GLU A CA 1
ATOM 812 C C . GLU A 1 101 ? 7.614 -15.628 -3.906 1.00 82.88 101 GLU A C 1
ATOM 814 O O . GLU A 1 101 ? 8.731 -16.074 -3.644 1.00 82.88 101 GLU A O 1
ATOM 819 N N . GLU A 1 102 ? 7.475 -14.766 -4.917 1.00 91.75 102 GLU A N 1
ATOM 820 C CA . GLU A 1 102 ? 8.561 -14.417 -5.839 1.00 91.75 102 GLU A CA 1
ATOM 821 C C . GLU A 1 102 ? 9.528 -13.376 -5.248 1.00 91.75 102 GLU A C 1
ATOM 823 O O . GLU A 1 102 ? 9.198 -12.200 -5.050 1.00 91.75 102 GLU A O 1
ATOM 828 N N . VAL A 1 103 ? 10.788 -13.772 -5.035 1.00 92.69 103 VAL A N 1
ATOM 829 C CA . VAL A 1 103 ? 11.821 -12.920 -4.409 1.00 92.69 103 VAL A CA 1
ATOM 830 C C . VAL A 1 103 ? 12.096 -11.651 -5.224 1.00 92.69 103 VAL A C 1
ATOM 832 O O . VAL A 1 103 ? 12.289 -10.567 -4.668 1.00 92.69 103 VAL A O 1
ATOM 835 N N . SER A 1 104 ? 12.064 -11.744 -6.558 1.00 94.06 104 SER A N 1
ATOM 836 C CA . SER A 1 104 ? 12.312 -10.589 -7.435 1.00 94.06 104 SER A CA 1
ATOM 837 C C . SER A 1 104 ? 11.227 -9.505 -7.340 1.00 94.06 104 SER A C 1
ATOM 839 O O . SER A 1 104 ? 11.462 -8.362 -7.737 1.00 94.06 104 SER A O 1
ATOM 841 N N . TRP A 1 105 ? 10.048 -9.833 -6.796 1.00 94.12 105 TRP A N 1
ATOM 842 C CA . TRP A 1 105 ? 8.908 -8.918 -6.668 1.00 94.12 105 TRP A CA 1
ATOM 843 C C . TRP A 1 105 ? 8.901 -8.175 -5.329 1.00 94.12 105 TRP A C 1
ATOM 845 O O . TRP A 1 105 ? 8.234 -7.149 -5.199 1.00 94.12 105 TRP A O 1
ATOM 855 N N . GLN A 1 106 ? 9.701 -8.618 -4.355 1.00 93.38 106 GLN A N 1
ATOM 856 C CA . GLN A 1 106 ? 9.712 -8.085 -2.988 1.00 93.38 106 GLN A CA 1
ATOM 857 C C . GLN A 1 106 ? 9.979 -6.577 -2.919 1.00 93.38 106 GLN A C 1
ATOM 859 O O . GLN A 1 106 ? 9.401 -5.867 -2.099 1.00 93.38 106 GLN A O 1
ATOM 864 N N . TRP A 1 107 ? 10.813 -6.040 -3.814 1.00 94.62 107 TRP A N 1
ATOM 865 C CA . TRP A 1 107 ? 11.058 -4.596 -3.855 1.00 94.62 107 TRP A CA 1
ATOM 866 C C . TRP A 1 107 ? 9.835 -3.801 -4.343 1.00 94.62 107 TRP A C 1
ATOM 868 O O . TRP A 1 107 ? 9.647 -2.663 -3.912 1.00 94.62 107 TRP A O 1
ATOM 878 N N . VAL A 1 108 ? 9.013 -4.383 -5.226 1.00 94.50 108 VAL A N 1
ATOM 879 C CA . VAL A 1 108 ? 7.749 -3.792 -5.694 1.00 94.50 108 VAL A CA 1
ATOM 880 C C . VAL A 1 108 ? 6.737 -3.822 -4.559 1.00 94.50 108 VAL A C 1
ATOM 882 O O . VAL A 1 108 ? 6.148 -2.792 -4.251 1.00 94.50 108 VAL A O 1
ATOM 885 N N . LEU A 1 109 ? 6.613 -4.968 -3.883 1.00 93.56 109 LEU A N 1
ATOM 886 C CA . LEU A 1 109 ? 5.752 -5.129 -2.713 1.00 93.56 109 LEU A CA 1
ATOM 887 C C . LEU A 1 109 ? 6.099 -4.108 -1.622 1.00 93.56 109 LEU A C 1
ATOM 889 O O . LEU A 1 109 ? 5.220 -3.413 -1.117 1.00 93.56 109 LEU A O 1
ATOM 893 N N . LYS A 1 110 ? 7.391 -3.950 -1.313 1.00 93.12 110 LYS A N 1
ATOM 894 C CA . LYS A 1 110 ? 7.874 -2.936 -0.369 1.00 93.12 110 LYS A CA 1
ATOM 895 C C . LYS A 1 110 ? 7.465 -1.524 -0.796 1.00 93.12 110 LYS A C 1
ATOM 897 O O . LYS A 1 110 ? 6.938 -0.779 0.022 1.00 93.12 110 LYS A O 1
ATOM 902 N N . LYS A 1 111 ? 7.654 -1.169 -2.072 1.00 93.94 111 LYS A N 1
ATOM 903 C CA . LYS A 1 111 ? 7.261 0.147 -2.606 1.00 93.94 111 LYS A CA 1
ATOM 904 C C . LYS A 1 111 ? 5.757 0.392 -2.505 1.00 93.94 111 LYS A C 1
ATOM 906 O O . LYS A 1 111 ? 5.352 1.479 -2.116 1.00 93.94 111 LYS A O 1
ATOM 911 N N . ILE A 1 112 ? 4.944 -0.618 -2.803 1.00 93.25 112 ILE A N 1
ATOM 912 C CA . ILE A 1 112 ? 3.484 -0.552 -2.684 1.00 93.25 112 ILE A CA 1
ATOM 913 C C . ILE A 1 112 ? 3.063 -0.347 -1.223 1.00 93.25 112 ILE A C 1
ATOM 915 O O . ILE A 1 112 ? 2.254 0.535 -0.947 1.00 93.25 112 ILE A O 1
ATOM 919 N N . LYS A 1 113 ? 3.644 -1.099 -0.279 1.00 90.19 113 LYS A N 1
ATOM 920 C CA . LYS A 1 113 ? 3.365 -0.954 1.160 1.00 90.19 113 LYS A CA 1
ATOM 921 C C . LYS A 1 113 ? 3.737 0.434 1.686 1.00 90.19 113 LYS A C 1
ATOM 923 O O . LYS A 1 113 ? 2.940 1.044 2.393 1.00 90.19 113 LYS A O 1
ATOM 928 N N . GLU A 1 114 ? 4.911 0.939 1.302 1.00 89.50 114 GLU A N 1
ATOM 929 C CA . GLU A 1 114 ? 5.367 2.296 1.636 1.00 89.50 114 GLU A CA 1
ATOM 930 C C . GLU A 1 114 ? 4.393 3.361 1.115 1.00 89.50 114 GLU A C 1
ATOM 932 O O . GLU A 1 114 ? 4.043 4.282 1.844 1.00 89.50 114 GLU A O 1
ATOM 937 N N . SER A 1 115 ? 3.938 3.235 -0.135 1.00 88.25 115 SER A N 1
ATOM 938 C CA . SER A 1 115 ? 3.037 4.213 -0.753 1.00 88.25 115 SER A CA 1
ATOM 939 C C . SER A 1 115 ? 1.587 4.109 -0.291 1.00 88.25 115 SER A C 1
ATOM 941 O O . SER A 1 115 ? 0.891 5.118 -0.311 1.00 88.25 115 SER A O 1
ATOM 943 N N . ARG A 1 116 ? 1.122 2.926 0.135 1.00 85.06 116 ARG A N 1
ATOM 944 C CA . ARG A 1 116 ? -0.210 2.775 0.733 1.00 85.06 116 ARG A CA 1
ATOM 945 C C . ARG A 1 116 ? -0.296 3.537 2.058 1.00 85.06 116 ARG A C 1
ATOM 947 O O . ARG A 1 116 ? -1.303 4.181 2.308 1.00 85.06 116 ARG A O 1
ATOM 954 N N . GLY A 1 117 ? 0.736 3.471 2.902 1.00 77.44 117 GLY A N 1
ATOM 955 C CA . GLY A 1 117 ? 0.735 4.112 4.223 1.00 77.44 117 GLY A CA 1
ATOM 956 C C . GLY A 1 117 ? -0.336 3.565 5.182 1.00 77.44 117 GLY A C 1
ATOM 957 O O . GLY A 1 117 ? -1.080 2.631 4.862 1.00 77.44 117 GLY A O 1
ATOM 958 N N . GLN A 1 118 ? -0.415 4.143 6.379 1.00 74.94 118 GLN A N 1
ATOM 959 C CA . GLN A 1 118 ? -1.477 3.872 7.358 1.00 74.94 118 GLN A CA 1
ATOM 960 C C . GLN A 1 118 ? -2.701 4.758 7.083 1.00 74.94 118 GLN A C 1
ATOM 962 O O . GLN A 1 118 ? -2.576 5.780 6.411 1.00 74.94 118 GLN A O 1
ATOM 967 N N . LEU A 1 119 ? -3.880 4.331 7.544 1.00 76.44 119 LEU A N 1
ATOM 968 C CA . LEU A 1 119 ? -5.075 5.179 7.529 1.00 76.44 119 LEU A CA 1
ATOM 969 C C . LEU A 1 119 ? -4.899 6.298 8.552 1.00 76.44 119 LEU A C 1
ATOM 971 O O . LEU A 1 119 ? -4.381 6.072 9.644 1.00 76.44 119 LEU A O 1
ATOM 975 N N . THR A 1 120 ? -5.327 7.499 8.190 1.00 82.00 120 THR A N 1
ATOM 976 C CA . THR A 1 120 ? -5.404 8.613 9.132 1.00 82.00 120 THR A CA 1
ATOM 977 C C . THR A 1 120 ? -6.526 8.375 10.138 1.00 82.00 120 THR A C 1
ATOM 979 O O . THR A 1 120 ? -7.498 7.678 9.852 1.00 82.00 120 THR A O 1
ATOM 982 N N . GLU A 1 121 ? -6.430 8.994 11.314 1.00 82.62 121 GLU A N 1
ATOM 983 C CA . GLU A 1 121 ? -7.452 8.867 12.362 1.00 82.62 121 GLU A CA 1
ATOM 984 C C . GLU A 1 121 ? -8.853 9.250 11.858 1.00 82.62 121 GLU A C 1
ATOM 986 O O . GLU A 1 121 ? -9.822 8.552 12.132 1.00 82.62 121 GLU A O 1
ATOM 991 N N . LYS A 1 122 ? -8.958 10.290 11.022 1.00 82.00 122 LYS A N 1
ATOM 992 C CA . LYS A 1 122 ? -10.231 10.696 10.406 1.00 82.00 122 LYS A CA 1
ATOM 993 C C . LYS A 1 122 ? -10.808 9.623 9.486 1.00 82.00 122 LYS A C 1
ATOM 995 O O . LYS A 1 122 ? -12.011 9.397 9.495 1.00 82.00 122 LYS A O 1
ATOM 1000 N N . GLU A 1 123 ? -9.965 8.966 8.693 1.00 81.62 123 GLU A N 1
ATOM 1001 C CA . GLU A 1 123 ? -10.405 7.872 7.822 1.00 81.62 123 GLU A CA 1
ATOM 1002 C C . GLU A 1 123 ? -10.817 6.641 8.641 1.00 81.62 123 GLU A C 1
ATOM 1004 O O . GLU A 1 123 ? -11.774 5.965 8.277 1.00 81.62 123 GLU A O 1
ATOM 1009 N N . LEU A 1 124 ? -10.150 6.377 9.773 1.00 86.56 124 LEU A N 1
ATOM 1010 C CA . LEU A 1 124 ? -10.550 5.320 10.705 1.00 86.56 124 LEU A CA 1
ATOM 1011 C C . LEU A 1 124 ? -11.912 5.615 11.343 1.00 86.56 124 LEU A C 1
ATOM 1013 O O . LEU A 1 124 ? -12.775 4.744 11.335 1.00 86.56 124 LEU A O 1
ATOM 1017 N N . VAL A 1 125 ? -12.136 6.839 11.829 1.00 86.44 125 VAL A N 1
ATOM 1018 C CA . VAL A 1 125 ? -13.433 7.269 12.384 1.00 86.44 125 VAL A CA 1
ATOM 1019 C C . VAL A 1 125 ? -14.531 7.176 11.322 1.00 86.44 125 VAL A C 1
ATOM 1021 O O . VAL A 1 125 ? -15.604 6.645 11.589 1.00 86.44 125 VAL A O 1
ATOM 1024 N N . ASN A 1 126 ? -14.251 7.603 10.086 1.00 84.38 126 ASN A N 1
ATOM 1025 C CA . ASN A 1 126 ? -15.182 7.459 8.964 1.00 84.38 126 ASN A CA 1
ATOM 1026 C C . ASN A 1 126 ? -15.502 5.994 8.633 1.00 84.38 126 ASN A C 1
ATOM 1028 O O . ASN A 1 126 ? -16.585 5.692 8.135 1.00 84.38 126 ASN A O 1
ATOM 1032 N N . LEU A 1 127 ? -14.558 5.078 8.854 1.00 83.19 127 LEU A N 1
ATOM 1033 C CA . LEU A 1 127 ? -14.782 3.648 8.671 1.00 83.19 127 LEU A CA 1
ATOM 1034 C C . LEU A 1 127 ? -15.705 3.108 9.773 1.00 83.19 127 LEU A C 1
ATOM 1036 O O . LEU A 1 127 ? -16.646 2.379 9.461 1.00 83.19 127 LEU A O 1
ATOM 1040 N N . VAL A 1 128 ? -15.482 3.512 11.029 1.00 88.81 128 VAL A N 1
ATOM 1041 C CA . VAL A 1 128 ? -16.337 3.150 12.172 1.00 88.81 128 VAL A CA 1
ATOM 1042 C C . VAL A 1 128 ? -17.756 3.694 11.998 1.00 88.81 128 VAL A C 1
ATOM 1044 O O . VAL A 1 128 ? -18.708 2.935 12.144 1.00 88.81 128 VAL A O 1
ATOM 1047 N N . SER A 1 129 ? -17.917 4.957 11.594 1.00 86.94 129 SER A N 1
ATOM 1048 C CA . SER A 1 129 ? -19.242 5.570 11.420 1.00 86.94 129 SER A CA 1
ATOM 1049 C C . SER A 1 129 ? -20.084 4.908 10.327 1.00 86.94 129 SER A C 1
ATOM 1051 O O . SER A 1 129 ? -21.310 4.873 10.409 1.00 86.94 129 SER A O 1
ATOM 1053 N N . ARG A 1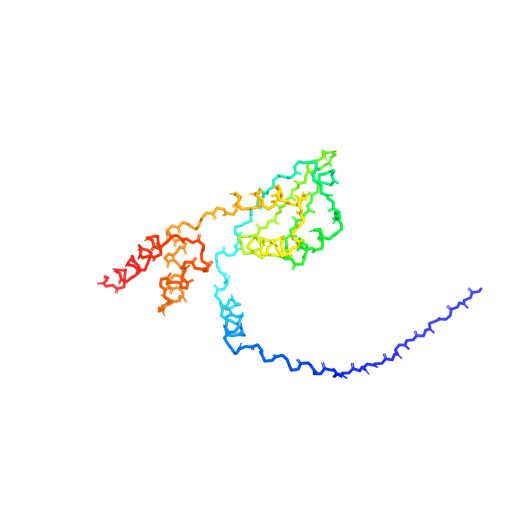 130 ? -19.444 4.323 9.307 1.00 81.44 130 ARG A N 1
ATOM 1054 C CA . ARG A 1 130 ? -20.125 3.531 8.267 1.00 81.44 130 ARG A CA 1
ATOM 1055 C C . ARG A 1 130 ? -20.480 2.119 8.718 1.00 81.44 130 ARG A C 1
ATOM 1057 O O . ARG A 1 130 ? -21.293 1.474 8.061 1.00 81.44 130 ARG A O 1
ATOM 1064 N N . ASN A 1 131 ? -19.854 1.628 9.784 1.00 83.06 131 ASN A N 1
ATOM 1065 C CA . ASN A 1 131 ? -20.031 0.276 10.298 1.00 83.06 131 ASN A CA 1
ATOM 1066 C C . ASN A 1 131 ? -20.227 0.310 11.826 1.00 83.06 131 ASN A C 1
ATOM 1068 O O . ASN A 1 131 ? -19.384 -0.200 12.575 1.00 83.06 131 ASN A O 1
ATOM 1072 N N . PRO A 1 132 ? -21.326 0.929 12.305 1.00 79.38 132 PRO A N 1
ATOM 1073 C CA . PRO A 1 132 ? -21.586 1.045 13.733 1.00 79.38 132 PRO A CA 1
ATOM 1074 C C . PRO A 1 132 ? -21.731 -0.361 14.330 1.00 79.38 132 PRO A C 1
ATOM 1076 O O . PRO A 1 132 ? -22.591 -1.141 13.920 1.00 79.38 132 PRO A O 1
ATOM 1079 N N . GLY A 1 133 ? -20.844 -0.708 15.265 1.00 82.56 133 GLY A N 1
ATOM 1080 C CA . GLY A 1 133 ? -20.750 -2.048 15.858 1.00 82.56 133 GLY A CA 1
ATOM 1081 C C . GLY A 1 133 ? -19.563 -2.895 15.385 1.00 82.56 133 GLY A C 1
ATOM 1082 O O . GLY A 1 133 ? -19.445 -4.048 15.802 1.00 82.56 133 GLY A O 1
ATOM 1083 N N . ILE A 1 134 ? -18.670 -2.352 14.548 1.00 85.62 134 ILE A N 1
ATOM 1084 C CA . ILE A 1 134 ? -17.396 -3.002 14.219 1.00 85.62 134 ILE A CA 1
ATOM 1085 C C . ILE A 1 134 ? -16.548 -3.219 15.480 1.00 85.62 134 ILE A C 1
ATOM 1087 O O . ILE A 1 134 ? -16.332 -2.306 16.276 1.00 85.62 134 ILE A O 1
ATOM 1091 N N . SER A 1 135 ? -16.025 -4.432 15.667 1.00 90.50 135 SER A N 1
ATOM 1092 C CA . SER A 1 135 ? -15.125 -4.700 16.789 1.00 90.50 135 SER A CA 1
ATOM 1093 C C . SER A 1 135 ? -13.722 -4.136 16.538 1.00 90.50 135 SER A C 1
ATOM 1095 O O . SER A 1 135 ? -13.236 -4.090 15.406 1.00 90.50 135 SER A O 1
ATOM 1097 N N . VAL A 1 136 ? -12.997 -3.804 17.613 1.00 90.12 136 VAL A N 1
ATOM 1098 C CA . VAL A 1 136 ? -11.588 -3.358 17.545 1.00 90.12 136 VAL A CA 1
ATOM 1099 C C . VAL A 1 136 ? -10.728 -4.320 16.711 1.00 90.12 136 VAL A C 1
ATOM 1101 O O . VAL A 1 136 ? -9.871 -3.892 15.942 1.00 90.12 136 VAL A O 1
ATOM 1104 N N . LYS A 1 137 ? -10.953 -5.634 16.845 1.00 87.50 137 LYS A N 1
ATOM 1105 C CA . LYS A 1 137 ? -10.190 -6.661 16.124 1.00 87.50 137 LYS A CA 1
ATOM 1106 C C . LYS A 1 137 ? -10.474 -6.632 14.623 1.00 87.50 137 LYS A C 1
ATOM 1108 O O . LYS A 1 137 ? -9.541 -6.743 13.833 1.00 87.50 137 LYS A O 1
ATOM 1113 N N . GLU A 1 138 ? -11.739 -6.497 14.240 1.00 84.19 138 GLU A N 1
ATOM 1114 C CA . GLU A 1 138 ? -12.131 -6.392 12.833 1.00 84.19 138 GLU A CA 1
ATOM 1115 C C . GLU A 1 138 ? -11.574 -5.113 12.213 1.00 84.19 138 GLU A C 1
ATOM 1117 O O . GLU A 1 138 ? -10.988 -5.174 11.134 1.00 84.19 138 GLU A O 1
ATOM 1122 N N . LEU A 1 139 ? -11.654 -3.986 12.928 1.00 84.00 139 LEU A N 1
ATOM 1123 C CA . LEU A 1 139 ? -11.104 -2.712 12.472 1.00 84.00 139 LEU A CA 1
ATOM 1124 C C . LEU A 1 139 ? -9.593 -2.802 12.230 1.00 84.00 139 LEU A C 1
ATOM 1126 O O . LEU A 1 139 ? -9.123 -2.408 11.167 1.00 84.00 139 LEU A O 1
ATOM 1130 N N . VAL A 1 140 ? -8.840 -3.400 13.159 1.00 85.12 140 VAL A N 1
ATOM 1131 C CA . VAL A 1 140 ? -7.389 -3.625 13.017 1.00 85.12 140 VAL A CA 1
ATOM 1132 C C . VAL A 1 140 ? -7.055 -4.440 11.767 1.00 85.12 140 VAL A C 1
ATOM 1134 O O . VAL A 1 140 ? -6.123 -4.090 11.043 1.00 85.12 140 VAL A O 1
ATOM 1137 N N . VAL A 1 141 ? -7.808 -5.506 11.485 1.00 77.94 141 VAL A N 1
ATOM 1138 C CA . VAL A 1 141 ? -7.570 -6.359 10.309 1.00 77.94 141 VAL A CA 1
ATOM 1139 C C . VAL A 1 141 ? -7.917 -5.630 9.011 1.00 77.94 141 VAL A C 1
ATOM 1141 O O . VAL A 1 141 ? -7.137 -5.678 8.062 1.00 77.94 141 VAL A O 1
ATOM 1144 N N . LEU A 1 142 ? -9.055 -4.934 8.969 1.00 75.12 142 LEU A N 1
ATOM 1145 C CA . LEU A 1 142 ? -9.528 -4.235 7.772 1.00 75.12 142 LEU A CA 1
ATOM 1146 C C . LEU A 1 142 ? -8.652 -3.027 7.426 1.00 75.12 142 LEU A C 1
ATOM 1148 O O . LEU A 1 142 ? -8.243 -2.849 6.280 1.00 75.12 142 LEU A O 1
ATOM 1152 N N . ALA A 1 143 ? -8.344 -2.202 8.424 1.00 78.38 143 ALA A N 1
ATOM 1153 C CA . ALA A 1 143 ? -7.599 -0.962 8.256 1.00 78.38 143 ALA A CA 1
ATOM 1154 C C . ALA A 1 143 ? -6.074 -1.158 8.289 1.00 78.38 143 ALA A C 1
ATOM 1156 O O . ALA A 1 143 ? -5.320 -0.263 7.890 1.00 78.38 143 ALA A O 1
ATOM 1157 N N . ASN A 1 144 ? -5.603 -2.319 8.762 1.00 76.62 144 ASN A N 1
ATOM 1158 C CA . ASN A 1 144 ? -4.195 -2.574 9.063 1.00 76.62 144 ASN A CA 1
ATOM 1159 C C . ASN A 1 144 ? -3.601 -1.468 9.968 1.00 76.62 144 ASN A C 1
ATOM 1161 O O . ASN A 1 144 ? -2.511 -0.949 9.702 1.00 76.62 144 ASN A O 1
ATOM 1165 N N . CYS A 1 145 ? -4.356 -1.083 11.001 1.00 84.00 145 CYS A N 1
ATOM 1166 C CA . CYS A 1 145 ? -3.970 -0.118 12.033 1.00 84.00 145 CYS A CA 1
ATOM 1167 C C . CYS A 1 145 ? -3.614 -0.826 13.349 1.00 84.00 145 CYS A C 1
ATOM 1169 O O . CYS A 1 145 ? -3.805 -2.032 13.509 1.00 84.00 145 CYS A O 1
ATOM 1171 N N . THR A 1 146 ? -3.049 -0.091 14.300 1.00 88.88 146 THR A N 1
ATOM 1172 C CA . THR A 1 146 ? -2.757 -0.611 15.639 1.00 88.88 146 THR A CA 1
ATOM 1173 C C . THR A 1 146 ? -4.023 -0.688 16.495 1.00 88.88 146 THR A C 1
ATOM 1175 O O . THR A 1 146 ? -4.996 0.030 16.277 1.00 88.88 146 THR A O 1
ATOM 1178 N N . ILE A 1 147 ? -3.999 -1.530 17.533 1.00 90.50 147 ILE A N 1
ATOM 1179 C CA . ILE A 1 147 ? -5.110 -1.641 18.497 1.00 90.50 147 ILE A CA 1
ATOM 1180 C C . ILE A 1 147 ? -5.395 -0.289 19.171 1.00 90.50 147 ILE A C 1
ATOM 1182 O O . ILE A 1 147 ? -6.549 0.019 19.454 1.00 90.50 147 ILE A O 1
ATOM 1186 N N . ALA A 1 148 ? -4.356 0.512 19.427 1.00 90.88 148 ALA A N 1
ATOM 1187 C CA . ALA A 1 148 ? -4.498 1.829 20.039 1.00 90.88 148 ALA A CA 1
ATOM 1188 C C . ALA A 1 148 ? -5.237 2.809 19.114 1.00 90.88 148 ALA A C 1
ATOM 1190 O O . ALA A 1 148 ? -6.189 3.446 19.549 1.00 90.88 148 ALA A O 1
ATOM 1191 N N . GLU A 1 149 ? -4.853 2.870 17.836 1.00 89.44 149 GLU A N 1
ATOM 1192 C CA . GLU A 1 149 ? -5.523 3.707 16.829 1.00 89.44 149 GLU A CA 1
ATOM 1193 C C . GLU A 1 149 ? -6.976 3.273 16.604 1.00 89.44 149 GLU A C 1
ATOM 1195 O O . GLU A 1 149 ? -7.867 4.113 16.529 1.00 89.44 149 GLU A O 1
ATOM 1200 N N . ALA A 1 150 ? -7.226 1.961 16.541 1.00 91.12 150 ALA A N 1
ATOM 1201 C CA . ALA A 1 150 ? -8.570 1.411 16.389 1.00 91.12 150 ALA A CA 1
ATOM 1202 C C . ALA A 1 150 ? -9.491 1.789 17.561 1.00 91.12 150 ALA A C 1
ATOM 1204 O O . ALA A 1 150 ? -10.637 2.163 17.338 1.00 91.12 150 ALA A O 1
ATOM 1205 N N . ARG A 1 151 ? -8.987 1.716 18.800 1.00 93.19 151 ARG A N 1
ATOM 1206 C CA . ARG A 1 151 ? -9.731 2.155 19.990 1.00 93.19 151 ARG A CA 1
ATOM 1207 C C . ARG A 1 151 ? -9.986 3.655 19.973 1.00 93.19 151 ARG A C 1
ATOM 1209 O O . ARG A 1 151 ? -11.131 4.044 20.122 1.00 93.19 151 ARG A O 1
ATOM 1216 N N . SER A 1 152 ? -8.957 4.461 19.693 1.00 93.00 152 SER A N 1
ATOM 1217 C CA . SER A 1 152 ? -9.094 5.922 19.578 1.00 93.00 152 SER A CA 1
ATOM 1218 C C . SER A 1 152 ? -10.204 6.299 18.596 1.00 93.00 152 SER A C 1
ATOM 1220 O O . SER A 1 152 ? -11.068 7.106 18.913 1.00 93.00 152 SER A O 1
ATOM 1222 N N . ALA A 1 153 ? -10.229 5.664 17.420 1.00 91.31 153 ALA A N 1
ATOM 1223 C CA . ALA A 1 153 ? -11.240 5.935 16.405 1.00 91.31 153 ALA A CA 1
ATOM 1224 C C . ALA A 1 153 ? -12.665 5.542 16.835 1.00 91.31 153 ALA A C 1
ATOM 1226 O O . ALA A 1 153 ? -13.605 6.265 16.512 1.00 91.31 153 ALA A O 1
ATOM 1227 N N . ILE A 1 154 ? -12.829 4.417 17.543 1.00 91.88 154 ILE A N 1
ATOM 1228 C CA . ILE A 1 154 ? -14.132 3.988 18.075 1.00 91.88 154 ILE A CA 1
ATOM 1229 C C . ILE A 1 154 ? -14.590 4.933 19.179 1.00 91.88 154 ILE A C 1
ATOM 1231 O O . ILE A 1 154 ? -15.708 5.425 19.097 1.00 91.88 154 ILE A O 1
ATOM 1235 N N . ASP A 1 155 ? -13.717 5.249 20.136 1.00 91.75 155 ASP A N 1
ATOM 1236 C CA . ASP A 1 155 ? -14.025 6.189 21.210 1.00 91.75 155 ASP A CA 1
ATOM 1237 C C . ASP A 1 155 ? -14.478 7.522 20.590 1.00 91.75 155 ASP A C 1
ATOM 1239 O O . ASP A 1 155 ? -15.587 7.980 20.840 1.00 91.75 155 ASP A O 1
ATOM 1243 N N . ILE A 1 156 ? -13.675 8.120 19.700 1.00 90.62 156 ILE A N 1
ATOM 1244 C CA . ILE A 1 156 ? -14.011 9.387 19.026 1.00 90.62 156 ILE A CA 1
ATOM 1245 C C . ILE A 1 156 ? -15.386 9.333 18.346 1.00 90.62 156 ILE A C 1
ATOM 1247 O O . ILE A 1 156 ? -16.101 10.332 18.374 1.00 90.62 156 ILE A O 1
ATOM 1251 N N . TYR A 1 157 ? -15.742 8.208 17.725 1.00 90.50 157 TYR A N 1
ATOM 1252 C CA .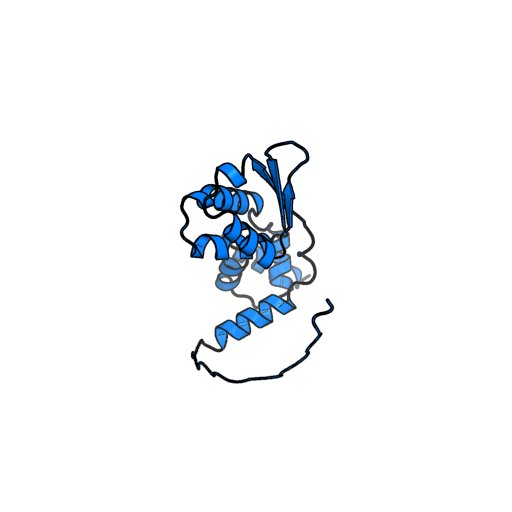 TYR A 1 157 ? -17.056 8.020 17.116 1.00 90.50 157 TYR A CA 1
ATOM 1253 C C . TYR A 1 157 ? -18.176 7.956 18.171 1.00 90.50 157 TYR A C 1
ATOM 1255 O O . TYR A 1 157 ? -19.158 8.682 18.046 1.00 90.50 157 TYR A O 1
ATOM 1263 N N . GLU A 1 158 ? -18.009 7.168 19.236 1.00 88.12 158 GLU A N 1
ATOM 1264 C CA . GLU A 1 158 ? -18.994 7.040 20.322 1.00 88.12 158 GLU A CA 1
ATOM 1265 C C . GLU A 1 158 ? -19.276 8.387 21.012 1.00 88.12 158 GLU A C 1
ATOM 1267 O O . GLU A 1 158 ? -20.429 8.719 21.272 1.00 88.12 158 GLU A O 1
ATOM 1272 N N . TRP A 1 159 ? -18.246 9.211 21.232 1.00 85.56 159 TRP A N 1
ATOM 1273 C CA . TRP A 1 159 ? -18.391 10.538 21.848 1.00 85.56 159 TRP A CA 1
ATOM 1274 C C . TRP A 1 159 ? -18.925 11.621 20.890 1.00 85.56 159 TRP A C 1
ATOM 1276 O O . TRP A 1 159 ? -19.308 12.697 21.349 1.00 85.56 159 TRP A O 1
ATOM 1286 N N . GLN A 1 160 ? -18.933 11.392 19.570 1.00 75.94 160 GLN A N 1
ATOM 1287 C CA . GLN A 1 160 ? -19.514 12.333 18.597 1.00 75.94 160 GLN A CA 1
ATOM 1288 C C . GLN A 1 160 ? -21.044 12.283 18.568 1.00 75.94 160 GLN A C 1
ATOM 1290 O O . GLN A 1 160 ? -21.663 13.306 18.286 1.00 75.94 160 GLN A O 1
ATOM 1295 N N . ASP A 1 161 ? -21.642 11.129 18.872 1.00 60.31 161 ASP A N 1
ATOM 1296 C CA . ASP A 1 161 ? -23.096 10.934 18.842 1.00 60.31 161 ASP A CA 1
ATOM 1297 C C . ASP A 1 161 ? -23.804 11.481 20.112 1.00 60.31 161 ASP A C 1
ATOM 1299 O O . ASP A 1 161 ? -25.031 11.582 20.140 1.00 60.31 161 ASP A O 1
ATOM 1303 N N . GLU A 1 162 ? -23.057 11.868 21.159 1.00 55.25 162 GLU A N 1
ATOM 1304 C CA . GLU A 1 162 ? -23.590 12.358 22.448 1.00 55.25 162 GLU A CA 1
ATOM 1305 C C . GLU A 1 162 ? -23.794 13.889 22.541 1.00 55.25 162 GLU A C 1
ATOM 1307 O O . GLU A 1 162 ? -24.183 14.391 23.600 1.00 55.25 162 GLU A O 1
ATOM 1312 N N . ASN A 1 163 ? -23.560 14.650 21.465 1.00 45.25 163 ASN A N 1
ATOM 1313 C CA . ASN A 1 163 ? -23.577 16.122 21.479 1.00 45.25 163 ASN A CA 1
ATOM 1314 C C . ASN A 1 163 ? -24.411 16.731 20.343 1.00 45.25 163 ASN A C 1
ATOM 1316 O O . ASN A 1 163 ? -25.040 17.788 20.584 1.00 45.25 163 ASN A O 1
#

pLDDT: mean 76.56, std 20.91, range [31.25, 96.0]

Secondary structure (DSSP, 8-state):
----------------------HHHHHHHHHHHHS-SSSTT-EEEEEEETHHHH-SSHHHHHHHHHHTT-EEEE-TTSSEEEEEEEHHHHHHHHHHHHHT--GGGHHHHHHHHHHH-PPPHHHHHHHHHHSTT--HHHHHHHHT--HHHHHHHHHHHHHHTT-

Organism: NCBI:txid2572245

Sequence (163 aa):
MQCARNAMCQEYSVLEMQCAFSADILRFCLLIFAMYSIDMAQLIHILLPSFLRRVMRAYEIKAIIRDSGAELSRIGRSRNWRLSANRDQLTTLIHSLEQTEEVSWQWVLKKIKESRGQLTEKELVNLVSRNPGISVKELVVLANCTIAEARSAIDIYEWQDEN

Foldseek 3Di:
DDDDDDDDDDDDDDDDDPDPDDPVVVVVVVVVVPLAPPLFPDKFKFKDALPVVQDDPSVVLVVQCVVLVWDWADDPPHSIIIIIHTLSSLVSSLVVVVVVPDPSCVVVSVRSDVRSDADDLVVLLVVCVSPPPDDLVNSCVVRVDDSVSNVSSNVVNVVVVVD